Protein AF-A0A839S2I8-F1 (afdb_monomer)

Foldseek 3Di:
DVVLLVVLVVVLVVLLVPLQPPPDDDPVSVVSNVVSVVSSVVSVVVSVVVVVVVVVVVVVVVVVVVVVVVVVVVQVVQVVQQWHADPVRDIDHPDDPPPPPPPPDDDDDDDDDD

Mean predicted aligned error: 10.97 Å

Solvent-accessible surface area (backbone atoms only — not comparable to full-atom values): 6805 Å² total; per-residue (Å²): 108,73,65,61,43,50,52,35,52,51,51,26,54,52,47,66,71,60,38,73,55,87,91,65,69,60,72,66,40,53,54,50,31,53,54,40,51,56,50,33,51,50,34,50,50,56,37,50,53,52,52,52,52,52,51,53,52,51,55,50,53,51,52,53,50,52,52,54,52,51,51,53,52,51,46,53,55,30,49,76,70,40,27,46,69,46,99,89,68,50,77,47,78,70,60,80,86,74,78,78,78,77,79,88,70,81,83,81,78,79,84,84,84,134

Organism: NCBI:txid1470180

Sequence (114 aa):
MNREYNELINAGEDLGKIQSPDGWSGQAAQAAGSRCGELVEALGEWTGDIAAARTAFTATSDAIGGVKNGVTEAEEVAKANNFSIADDGSIADHGVQWTHRRTSGKPSLKSERG

Nearest PDB structures (foldseek):
  6s1k-assembly1_E  TM=4.923E-01  e=5.833E+00  Escherichia coli str. K-12 substr. MG1655star

pLDDT: mean 86.61, std 16.52, range [41.19, 98.38]

Secondary structure (DSSP, 8-state):
-HHHHHHHHHHHHHHHHHSS-TT--SHHHHHHHHHHHHHHHHHHHHHHHHHHHHHHHHHHHHHHHHHHHHHHHHHHHHHHTTEEE-TTS-EEE---------------------

Radius of gyration: 37.95 Å; Cα contacts (8 Å, |Δi|>4): 55; chains: 1; bounding box: 86×17×115 Å

Structure (mmCIF, N/CA/C/O backbone):
data_AF-A0A839S2I8-F1
#
_entry.id   AF-A0A839S2I8-F1
#
loop_
_atom_site.group_PDB
_atom_site.id
_atom_site.type_symbol
_atom_site.label_atom_id
_atom_site.label_alt_id
_atom_site.label_comp_id
_atom_site.label_asym_id
_atom_site.label_entity_id
_atom_site.label_seq_id
_atom_site.pdbx_PDB_ins_code
_atom_site.Cartn_x
_atom_site.Cartn_y
_atom_site.Cartn_z
_atom_site.occupancy
_atom_site.B_iso_or_equiv
_atom_site.auth_seq_id
_atom_site.auth_comp_id
_atom_site.auth_asym_id
_atom_site.auth_atom_id
_atom_site.pdbx_PDB_model_num
ATOM 1 N N . MET A 1 1 ? -4.529 6.296 1.563 1.00 76.31 1 MET A N 1
ATOM 2 C CA . MET A 1 1 ? -4.416 5.320 2.670 1.00 76.31 1 MET A CA 1
ATOM 3 C C . MET A 1 1 ? -4.104 5.950 4.021 1.00 76.31 1 MET A C 1
ATOM 5 O O . MET A 1 1 ? -4.640 5.454 4.995 1.00 76.31 1 MET A O 1
ATOM 9 N N . ASN A 1 2 ? -3.314 7.031 4.124 1.00 85.31 2 ASN A N 1
ATOM 10 C CA . ASN A 1 2 ? -3.022 7.630 5.442 1.00 85.31 2 ASN A CA 1
ATOM 11 C C . ASN A 1 2 ? -4.263 8.154 6.185 1.00 85.31 2 ASN A C 1
ATOM 13 O O . ASN A 1 2 ? -4.312 8.048 7.403 1.00 85.31 2 ASN A O 1
ATOM 17 N N . ARG A 1 3 ? -5.257 8.698 5.469 1.00 92.06 3 ARG A N 1
ATOM 18 C CA . ARG A 1 3 ? -6.512 9.144 6.085 1.00 92.06 3 ARG A CA 1
ATOM 19 C C . ARG A 1 3 ? -7.252 7.966 6.738 1.00 92.06 3 ARG A C 1
ATOM 21 O O . ARG A 1 3 ? -7.462 8.016 7.938 1.00 92.06 3 ARG A O 1
ATOM 28 N N . GLU A 1 4 ? -7.518 6.891 5.997 1.00 89.00 4 GLU A N 1
ATOM 29 C CA . GLU A 1 4 ? -8.325 5.773 6.516 1.00 89.00 4 GLU A CA 1
ATOM 30 C C . GLU A 1 4 ? -7.603 5.042 7.654 1.00 89.00 4 GLU A C 1
ATOM 32 O O . GLU A 1 4 ? -8.225 4.661 8.636 1.00 89.00 4 GLU A O 1
ATOM 37 N N . TYR A 1 5 ? -6.276 4.908 7.554 1.00 91.06 5 TYR A N 1
ATOM 38 C CA . TYR A 1 5 ? -5.440 4.396 8.642 1.00 91.06 5 TYR A CA 1
ATOM 39 C C . TYR A 1 5 ? -5.631 5.214 9.931 1.00 91.06 5 TYR A C 1
ATOM 41 O O . TYR A 1 5 ? -5.878 4.656 10.996 1.00 91.06 5 TYR A O 1
ATOM 49 N N . ASN A 1 6 ? -5.559 6.546 9.831 1.00 94.44 6 ASN A N 1
ATOM 50 C CA . ASN A 1 6 ? -5.732 7.432 10.983 1.00 94.44 6 ASN A CA 1
ATOM 51 C C . ASN A 1 6 ? -7.175 7.420 11.511 1.00 94.44 6 ASN A C 1
ATOM 53 O O . ASN A 1 6 ? -7.383 7.504 12.717 1.00 94.44 6 ASN A O 1
ATOM 57 N N . GLU A 1 7 ? -8.171 7.317 10.630 1.00 94.88 7 GLU A N 1
ATOM 58 C CA . GLU A 1 7 ? -9.583 7.236 11.017 1.00 94.88 7 GLU A CA 1
ATOM 59 C C . GLU A 1 7 ? -9.867 5.986 11.861 1.00 94.88 7 GLU A C 1
ATOM 61 O O . GLU A 1 7 ? -10.533 6.095 12.889 1.00 94.88 7 GLU A O 1
ATOM 66 N N . LEU A 1 8 ? -9.321 4.824 11.485 1.00 93.25 8 LEU A N 1
ATOM 67 C CA . LEU A 1 8 ? -9.505 3.582 12.242 1.00 93.25 8 LEU A CA 1
ATOM 68 C C . LEU A 1 8 ? -8.798 3.604 13.602 1.00 93.25 8 LEU A C 1
ATOM 70 O O . LEU A 1 8 ? -9.387 3.158 14.587 1.00 93.25 8 LEU A O 1
ATOM 74 N N . ILE A 1 9 ? -7.585 4.166 13.680 1.00 93.94 9 ILE A N 1
ATOM 75 C CA . ILE A 1 9 ? -6.889 4.366 14.963 1.00 93.94 9 ILE A CA 1
ATOM 76 C C . ILE A 1 9 ? -7.726 5.239 15.892 1.00 93.94 9 ILE A C 1
ATOM 78 O O . ILE A 1 9 ? -8.007 4.839 17.020 1.00 93.94 9 ILE A O 1
ATOM 82 N N . ASN A 1 10 ? -8.169 6.401 15.406 1.00 95.50 10 ASN A N 1
ATOM 83 C CA . ASN A 1 10 ? -8.948 7.331 16.218 1.00 95.50 10 ASN A CA 1
ATOM 84 C C . ASN A 1 10 ? -10.267 6.693 16.680 1.00 95.50 10 ASN A C 1
ATOM 86 O O 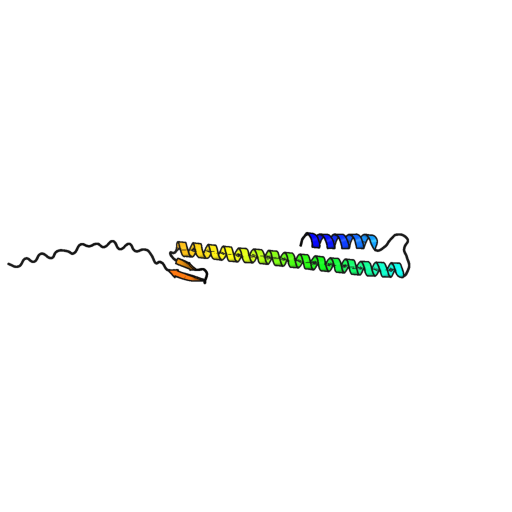. ASN A 1 10 ? -10.635 6.817 17.845 1.00 95.50 10 ASN A O 1
ATOM 90 N N . ALA A 1 11 ? -10.947 5.954 15.797 1.00 93.38 11 ALA A N 1
ATOM 91 C CA . ALA A 1 11 ? -12.169 5.235 16.146 1.00 93.38 11 ALA A CA 1
ATOM 92 C C . ALA A 1 11 ? -11.932 4.166 17.228 1.00 93.38 11 ALA A C 1
ATOM 94 O O . ALA A 1 11 ? -12.743 4.041 18.145 1.00 93.38 11 ALA A O 1
ATOM 95 N N . GLY A 1 12 ? -10.828 3.417 17.147 1.00 92.50 12 GLY A N 1
ATOM 96 C CA . GLY A 1 12 ? -10.459 2.418 18.151 1.00 92.50 12 GLY A CA 1
ATOM 97 C C . GLY A 1 12 ? -10.132 3.047 19.506 1.00 92.50 12 GLY A C 1
ATOM 98 O O . GLY A 1 12 ? -10.617 2.581 20.538 1.00 92.50 12 GLY A O 1
ATOM 99 N N . GLU A 1 13 ? -9.373 4.144 19.511 1.00 92.75 13 GLU A N 1
ATOM 100 C CA . GLU A 1 13 ? -9.077 4.900 20.730 1.00 92.75 13 GLU A CA 1
ATOM 101 C C . GLU A 1 13 ? -10.343 5.454 21.386 1.00 92.75 13 GLU A C 1
ATOM 103 O O . GLU A 1 13 ? -10.518 5.334 22.600 1.00 92.75 13 GLU A O 1
ATOM 108 N N . ASP A 1 14 ? -11.228 6.064 20.601 1.00 93.50 14 ASP A N 1
ATOM 109 C CA . ASP A 1 14 ? -12.459 6.654 21.117 1.00 93.50 14 ASP A CA 1
ATOM 110 C C . ASP A 1 14 ? -13.413 5.583 21.642 1.00 93.50 14 ASP A C 1
ATOM 112 O O . ASP A 1 14 ? -13.965 5.745 22.733 1.00 93.50 14 ASP A O 1
ATOM 116 N N . LEU A 1 15 ? -13.536 4.449 20.945 1.00 91.50 15 LEU A N 1
ATOM 117 C CA . LEU A 1 15 ? -14.331 3.319 21.417 1.00 91.50 15 LEU A CA 1
ATOM 118 C C . LEU A 1 15 ? -13.772 2.733 22.725 1.00 91.50 15 LEU A C 1
ATOM 120 O O . LEU A 1 15 ? -14.533 2.454 23.653 1.00 91.50 15 LEU A O 1
ATOM 124 N N . GLY A 1 16 ? -12.446 2.614 22.838 1.00 87.12 16 GLY A N 1
ATOM 125 C CA . GLY A 1 16 ? -11.778 2.156 24.057 1.00 87.12 16 GLY A CA 1
ATOM 126 C C . GLY A 1 16 ? -12.003 3.082 25.256 1.00 87.12 16 GLY A C 1
ATOM 127 O O . GLY A 1 16 ? -12.137 2.604 26.383 1.00 87.12 16 GLY A O 1
ATOM 128 N N . LYS A 1 17 ? -12.108 4.400 25.031 1.00 88.31 17 LYS A N 1
ATOM 129 C CA . LYS A 1 17 ? -12.398 5.387 26.091 1.00 88.31 17 LYS A CA 1
ATOM 130 C C . LYS A 1 17 ? -13.832 5.294 26.615 1.00 88.31 17 LYS A C 1
ATOM 132 O O . LYS A 1 17 ? -14.061 5.582 27.786 1.00 88.31 17 LYS A O 1
ATOM 137 N N . ILE A 1 18 ? -14.793 4.911 25.772 1.00 85.56 18 ILE A N 1
ATOM 138 C CA . ILE A 1 18 ? -16.226 4.908 26.120 1.00 85.56 18 ILE A CA 1
ATOM 139 C C . ILE A 1 18 ? -16.777 3.527 26.496 1.00 85.56 18 ILE A C 1
ATOM 141 O O . ILE A 1 18 ? -17.964 3.422 26.793 1.00 85.56 18 ILE A O 1
ATOM 145 N N . GLN A 1 19 ? -15.956 2.470 26.488 1.00 83.44 19 GLN A N 1
ATOM 146 C CA . GLN A 1 19 ? -16.426 1.093 26.703 1.00 83.44 19 GLN A CA 1
ATOM 147 C C . GLN A 1 19 ? -17.014 0.830 28.100 1.00 83.44 19 GLN A C 1
ATOM 149 O O . GLN A 1 19 ? -17.829 -0.077 28.252 1.00 83.44 19 GLN A O 1
ATOM 154 N N . SER A 1 20 ? -16.622 1.628 29.101 1.00 80.00 20 SER A N 1
ATOM 155 C CA . SER A 1 20 ? -17.072 1.495 30.492 1.00 80.00 20 SER A CA 1
ATOM 156 C C . SER A 1 20 ? -17.434 2.860 31.095 1.00 80.00 20 SER A C 1
ATOM 158 O O . SER A 1 20 ? -16.640 3.429 31.841 1.00 80.00 20 SER A O 1
ATOM 160 N N . PRO A 1 21 ? -18.617 3.408 30.771 1.00 81.88 21 PRO A N 1
ATOM 161 C CA . PRO A 1 21 ? -19.172 4.592 31.418 1.00 81.88 21 PRO A CA 1
ATOM 162 C C . PRO A 1 21 ? -19.242 4.447 32.944 1.00 81.88 21 PRO A C 1
ATOM 164 O O . PRO A 1 21 ? -19.716 3.430 33.461 1.00 81.88 21 PRO A O 1
ATOM 167 N N . ASP A 1 22 ? -18.835 5.494 33.663 1.00 86.75 22 ASP A N 1
ATOM 168 C CA . ASP A 1 22 ? -18.873 5.519 35.125 1.00 86.75 22 ASP A CA 1
ATOM 169 C C . ASP A 1 22 ? -20.280 5.242 35.672 1.00 86.75 22 ASP A C 1
ATOM 171 O O . ASP A 1 22 ? -21.284 5.800 35.224 1.00 86.75 22 ASP A O 1
ATOM 175 N N . GLY A 1 23 ? -20.349 4.370 36.680 1.00 88.56 23 GLY A N 1
ATOM 176 C CA . GLY A 1 23 ? -21.597 4.003 37.352 1.00 88.56 23 GLY A CA 1
ATOM 177 C C . GLY A 1 23 ? -22.461 2.978 36.609 1.00 88.56 23 GLY A C 1
ATOM 178 O O . GLY A 1 23 ? -23.451 2.512 37.179 1.00 88.56 23 GLY A O 1
ATOM 179 N N . TRP A 1 24 ? -22.099 2.563 35.389 1.00 92.00 24 TRP A N 1
ATOM 180 C CA . TRP A 1 24 ? -22.794 1.477 34.699 1.00 92.00 24 TRP A CA 1
ATOM 181 C C . TRP A 1 24 ? -22.224 0.110 35.101 1.00 92.00 24 TRP A C 1
ATOM 183 O O . TRP A 1 24 ? -21.021 -0.127 35.042 1.00 92.00 24 TRP A O 1
ATOM 193 N N . SER A 1 25 ? -23.090 -0.805 35.545 1.00 91.75 25 SER A N 1
ATOM 194 C CA . SER A 1 25 ? -22.685 -2.121 36.054 1.00 91.75 25 SER A CA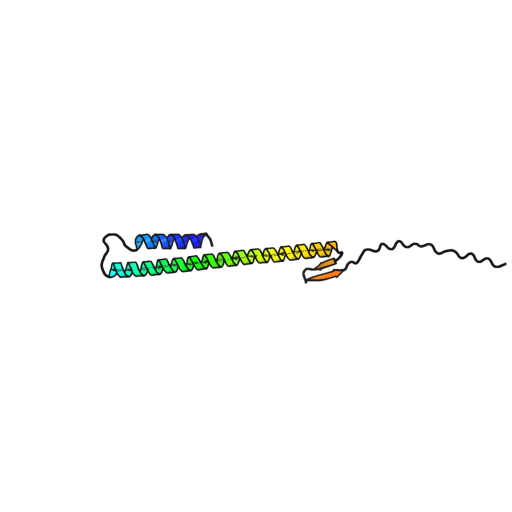 1
ATOM 195 C C . SER A 1 25 ? -23.717 -3.213 35.749 1.00 91.75 25 SER A C 1
AT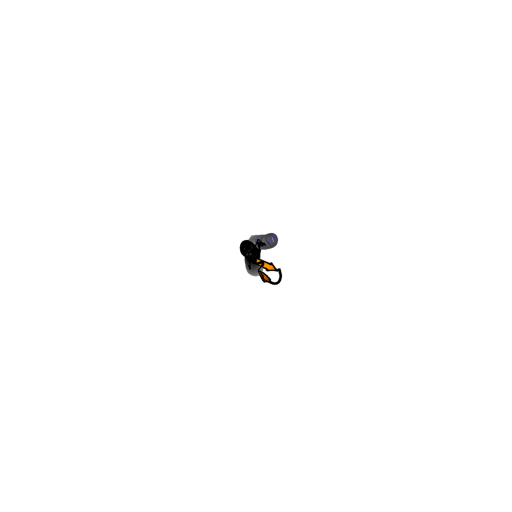OM 197 O O . SER A 1 25 ? -24.809 -2.948 35.240 1.00 91.75 25 SER A O 1
ATOM 199 N N . GLY A 1 26 ? -23.354 -4.463 36.049 1.00 94.75 26 GLY A N 1
ATOM 200 C CA . GLY A 1 26 ? -24.176 -5.648 35.802 1.00 94.75 26 GLY A CA 1
ATOM 201 C C . GLY A 1 26 ? -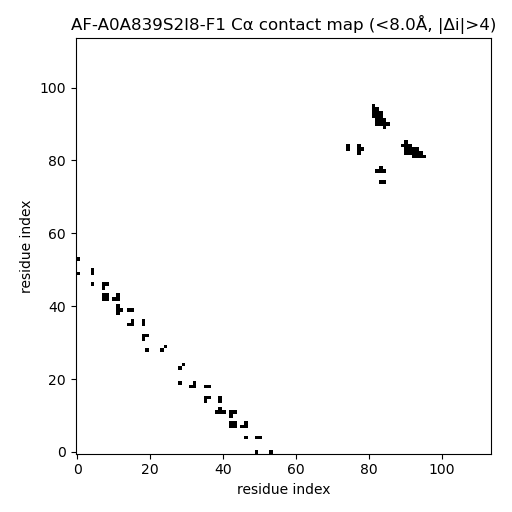23.858 -6.339 34.475 1.00 94.75 26 GLY A C 1
ATOM 202 O O . GLY A 1 26 ? -22.956 -5.943 33.739 1.00 94.75 26 GLY A O 1
ATOM 203 N N . GLN A 1 27 ? -24.610 -7.397 34.162 1.00 95.44 27 GLN A N 1
ATOM 204 C CA . GLN A 1 27 ? -24.349 -8.255 32.996 1.00 95.44 27 GLN A CA 1
ATOM 205 C C . GLN A 1 27 ? -24.384 -7.493 31.665 1.00 95.44 27 GLN A C 1
ATOM 207 O O . GLN A 1 27 ? -23.580 -7.770 30.781 1.00 95.44 27 GLN A O 1
ATOM 212 N N . ALA A 1 28 ? -25.277 -6.506 31.535 1.00 91.19 28 ALA A N 1
ATOM 213 C CA . ALA A 1 28 ? -25.361 -5.678 30.335 1.00 91.19 28 ALA A CA 1
ATOM 214 C C . ALA A 1 28 ? -24.092 -4.834 30.122 1.00 91.19 28 ALA A C 1
ATOM 216 O O . ALA A 1 28 ? -23.588 -4.774 29.004 1.00 91.19 28 ALA A O 1
ATOM 217 N N . ALA A 1 29 ? -23.550 -4.240 31.192 1.00 91.44 29 ALA A N 1
ATOM 218 C CA . ALA A 1 29 ? -22.307 -3.474 31.130 1.00 91.44 29 ALA A CA 1
ATOM 219 C C . ALA A 1 29 ? -21.120 -4.373 30.752 1.00 91.44 29 ALA A C 1
ATOM 221 O O . ALA A 1 29 ? -20.311 -4.014 29.903 1.00 91.44 29 ALA A O 1
ATOM 222 N N . GLN A 1 30 ? -21.055 -5.580 31.324 1.00 91.62 30 GLN A N 1
ATOM 223 C CA . GLN A 1 30 ? -20.002 -6.542 31.004 1.00 91.62 30 GLN A CA 1
ATOM 224 C C . GLN A 1 30 ? -20.067 -7.006 29.541 1.00 91.62 30 GLN A C 1
ATOM 226 O O . GLN A 1 30 ? -19.046 -7.017 28.862 1.00 91.62 30 GLN A O 1
ATOM 231 N N . ALA A 1 31 ? -21.263 -7.327 29.037 1.00 93.81 31 ALA A N 1
ATOM 232 C CA . ALA A 1 31 ? -21.456 -7.722 27.643 1.00 93.81 31 ALA A CA 1
ATOM 233 C C . ALA A 1 31 ? -21.094 -6.593 26.663 1.00 93.81 31 ALA A C 1
ATOM 235 O O . ALA A 1 31 ? -20.450 -6.844 25.646 1.00 93.81 31 ALA A O 1
ATOM 236 N N . ALA A 1 32 ? -21.471 -5.351 26.980 1.00 91.25 32 ALA A N 1
ATOM 237 C CA . ALA A 1 32 ? -21.102 -4.190 26.178 1.00 91.25 32 ALA A CA 1
ATOM 238 C C . ALA A 1 32 ? -19.585 -3.956 26.174 1.00 91.25 32 ALA A C 1
ATOM 240 O O . ALA A 1 32 ? -19.010 -3.787 25.104 1.00 91.25 32 ALA A O 1
ATOM 241 N N . GLY A 1 33 ? -18.932 -4.029 27.338 1.00 92.00 33 GLY A N 1
ATOM 242 C CA . GLY A 1 33 ? -17.477 -3.912 27.453 1.00 92.00 33 GLY A CA 1
ATOM 243 C C . GLY A 1 33 ? -16.739 -4.982 26.645 1.00 92.00 33 GLY A C 1
ATOM 244 O O . GLY A 1 33 ? -15.841 -4.655 25.875 1.00 92.00 33 GLY A O 1
ATOM 245 N N . SER A 1 34 ? -17.168 -6.246 26.736 1.00 93.19 34 SER A N 1
ATOM 246 C CA . SER A 1 34 ? -16.613 -7.329 25.913 1.00 93.19 34 SER A CA 1
ATOM 247 C C . SER A 1 34 ? -16.770 -7.050 24.420 1.00 93.19 34 SER A C 1
ATOM 249 O O . SER A 1 34 ? -15.800 -7.159 23.674 1.00 93.19 34 SER A O 1
ATOM 251 N N . ARG A 1 35 ? -17.959 -6.620 23.981 1.00 94.88 35 ARG A N 1
ATOM 252 C CA . ARG A 1 35 ? -18.193 -6.318 22.566 1.00 94.88 35 ARG A CA 1
ATOM 253 C C . ARG A 1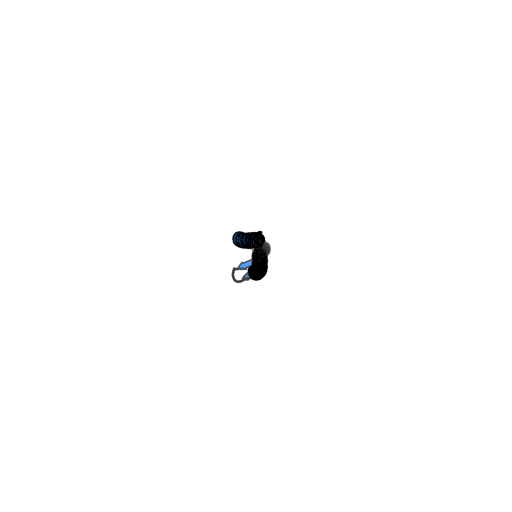 35 ? -17.382 -5.115 22.077 1.00 94.88 35 ARG A C 1
ATOM 255 O O . ARG A 1 35 ? -16.918 -5.125 20.941 1.00 94.88 35 ARG A O 1
ATOM 262 N N . CYS A 1 36 ? -17.201 -4.090 22.908 1.00 94.19 36 CYS A N 1
ATOM 263 C CA . CYS A 1 36 ? -16.322 -2.964 22.593 1.00 94.19 36 CYS A CA 1
ATOM 264 C C . CYS A 1 36 ? -14.870 -3.421 22.431 1.00 94.19 36 CYS A C 1
ATOM 266 O O . CYS A 1 36 ? -14.236 -3.029 21.457 1.00 94.19 36 CYS A O 1
ATOM 268 N N . GLY A 1 37 ? -14.374 -4.290 23.317 1.00 93.12 37 GLY A N 1
ATOM 269 C CA . GLY A 1 37 ? -13.039 -4.884 23.198 1.00 93.12 37 GLY A CA 1
ATOM 270 C C . GLY A 1 37 ? -12.835 -5.604 21.863 1.00 93.12 37 GLY A C 1
ATOM 271 O O . GLY A 1 37 ? -11.892 -5.294 21.142 1.00 93.12 37 GLY A O 1
ATOM 272 N N . GLU A 1 38 ? -13.777 -6.470 21.476 1.00 96.12 38 GLU A N 1
ATOM 273 C CA . GLU A 1 38 ? -13.743 -7.168 20.178 1.00 96.12 38 GLU A CA 1
ATOM 274 C C . GLU A 1 38 ? -13.699 -6.198 18.984 1.00 96.12 38 GLU A C 1
ATOM 276 O O . GLU A 1 38 ? -13.012 -6.440 17.993 1.00 96.12 38 GLU A O 1
ATOM 281 N N . LEU A 1 39 ? -14.443 -5.090 19.056 1.00 96.31 39 LEU A N 1
ATOM 282 C CA . LEU A 1 39 ? -14.456 -4.080 17.997 1.00 96.31 39 LEU A CA 1
ATOM 283 C C . LEU A 1 39 ? -13.143 -3.292 17.933 1.00 96.31 39 LEU A C 1
ATOM 285 O O . LEU A 1 39 ? -12.667 -3.012 16.836 1.00 96.31 39 LEU A O 1
ATOM 289 N N . VAL A 1 40 ? -12.549 -2.949 19.079 1.00 95.88 40 VAL A N 1
ATOM 290 C CA . VAL A 1 40 ? -11.236 -2.287 19.139 1.00 95.88 40 VAL A CA 1
ATOM 291 C C . VAL A 1 40 ? -10.154 -3.188 18.542 1.00 95.88 40 VAL A C 1
ATOM 293 O O . VAL A 1 40 ? -9.346 -2.717 17.742 1.00 95.88 40 VAL A O 1
ATOM 296 N N . GLU A 1 41 ? -10.167 -4.482 18.866 1.00 95.56 41 GLU A N 1
ATOM 297 C CA . GLU A 1 41 ? -9.245 -5.461 18.280 1.00 95.56 41 GLU A CA 1
ATOM 298 C C . GLU A 1 41 ? -9.410 -5.556 16.760 1.00 95.56 41 GLU A C 1
ATOM 300 O O . GLU A 1 41 ? -8.425 -5.442 16.029 1.00 95.56 41 GLU A O 1
ATOM 305 N N . ALA A 1 42 ? -10.651 -5.661 16.271 1.00 96.38 42 ALA A N 1
ATOM 306 C CA . ALA A 1 42 ? -10.928 -5.699 14.838 1.00 96.38 42 ALA A CA 1
ATOM 307 C C . ALA A 1 42 ? -10.432 -4.430 14.121 1.00 96.38 42 ALA A C 1
ATOM 309 O O . ALA A 1 42 ? -9.795 -4.519 13.075 1.00 96.38 42 ALA A O 1
ATOM 310 N N . LEU A 1 43 ? -10.672 -3.236 14.678 1.00 96.00 43 LEU A N 1
ATOM 311 C CA . LEU A 1 43 ? -10.156 -1.977 14.116 1.00 96.00 43 LEU A CA 1
ATOM 312 C C . LEU A 1 43 ? -8.619 -1.964 14.048 1.00 96.00 43 LEU A C 1
ATOM 314 O O . LEU A 1 43 ? -8.048 -1.454 13.078 1.00 96.00 43 LEU A O 1
ATOM 318 N N . GLY A 1 44 ? -7.952 -2.551 15.045 1.00 94.69 44 GLY A N 1
ATOM 319 C CA . GLY A 1 44 ? -6.504 -2.745 15.050 1.00 94.69 44 GLY A CA 1
ATOM 320 C C . GLY A 1 44 ? -6.021 -3.655 13.916 1.00 94.69 44 GLY A C 1
ATOM 321 O O . GLY A 1 44 ? -5.059 -3.310 13.230 1.00 94.69 44 GLY A O 1
ATOM 322 N N . GLU A 1 45 ? -6.714 -4.767 13.666 1.00 96.81 45 GLU A N 1
ATOM 323 C CA . GLU A 1 45 ? -6.413 -5.690 12.562 1.00 96.81 45 GLU A CA 1
ATOM 324 C C . GLU A 1 45 ? -6.513 -4.990 11.198 1.00 96.81 45 GLU A C 1
ATOM 326 O O . GLU A 1 45 ? -5.541 -4.970 10.440 1.00 96.81 45 GLU A O 1
ATOM 331 N N . TRP A 1 46 ? -7.624 -4.296 10.929 1.00 96.06 46 TRP A N 1
ATOM 332 C CA . TRP A 1 46 ? -7.805 -3.532 9.685 1.00 96.06 46 TRP A CA 1
ATOM 333 C C . TRP A 1 46 ? -6.728 -2.458 9.488 1.00 96.06 46 TRP A C 1
ATOM 335 O O . TRP A 1 46 ? -6.247 -2.230 8.376 1.00 96.06 46 TRP A O 1
ATOM 345 N N . THR A 1 47 ? -6.325 -1.795 10.571 1.00 96.19 47 THR A N 1
ATOM 346 C CA . THR A 1 47 ? -5.233 -0.813 10.550 1.00 96.19 47 THR A CA 1
ATOM 347 C C . THR A 1 47 ? -3.907 -1.474 10.152 1.00 96.19 47 THR A C 1
ATOM 349 O O . THR A 1 47 ? -3.154 -0.916 9.343 1.00 96.19 47 THR A O 1
ATOM 352 N N . GLY A 1 48 ? -3.641 -2.679 10.666 1.00 95.50 48 GLY A N 1
ATOM 353 C CA . GLY A 1 48 ? -2.494 -3.506 10.294 1.00 95.50 48 GLY A CA 1
ATOM 354 C C . GLY A 1 48 ? -2.490 -3.879 8.811 1.00 95.50 48 GLY A C 1
ATOM 355 O O . GLY A 1 48 ? -1.485 -3.668 8.127 1.00 95.50 48 GLY A O 1
ATOM 356 N N . ASP A 1 49 ? -3.624 -4.333 8.284 1.00 95.81 49 ASP A N 1
ATOM 357 C CA . ASP A 1 49 ? -3.770 -4.699 6.871 1.00 95.81 49 ASP A CA 1
ATOM 358 C C . ASP A 1 49 ? -3.541 -3.508 5.934 1.00 95.81 49 ASP A C 1
ATOM 360 O O . ASP A 1 49 ? -2.832 -3.609 4.928 1.00 95.81 49 ASP A O 1
ATOM 364 N N . ILE A 1 50 ? -4.076 -2.335 6.285 1.00 95.12 50 ILE A N 1
ATOM 365 C CA . ILE A 1 50 ? -3.838 -1.093 5.540 1.00 95.12 50 ILE A CA 1
ATOM 366 C C . ILE A 1 50 ? -2.347 -0.730 5.571 1.00 95.12 50 ILE A C 1
ATOM 368 O O . ILE A 1 50 ? -1.781 -0.343 4.544 1.00 95.12 50 ILE A O 1
ATOM 372 N N . ALA A 1 51 ? -1.669 -0.868 6.712 1.00 94.88 51 ALA A N 1
ATOM 373 C CA . ALA A 1 51 ? -0.231 -0.621 6.785 1.00 94.88 51 ALA A CA 1
ATOM 374 C C . ALA A 1 51 ? 0.565 -1.594 5.897 1.00 94.88 51 ALA A C 1
ATOM 376 O O . ALA A 1 51 ? 1.466 -1.165 5.166 1.00 94.88 51 ALA A O 1
ATOM 377 N N . ALA A 1 52 ? 0.205 -2.879 5.900 1.00 96.00 52 ALA A N 1
ATOM 378 C CA . ALA A 1 52 ? 0.829 -3.898 5.062 1.00 96.00 52 ALA A CA 1
ATOM 379 C C . ALA A 1 52 ? 0.637 -3.605 3.564 1.00 96.00 52 ALA A C 1
ATOM 381 O O . ALA A 1 52 ? 1.610 -3.584 2.805 1.00 96.00 52 ALA A O 1
ATOM 382 N N . ALA A 1 53 ? -0.588 -3.287 3.143 1.00 96.06 53 ALA A N 1
ATOM 383 C CA . ALA A 1 53 ? -0.887 -2.939 1.757 1.00 96.06 53 ALA A CA 1
ATOM 384 C C . ALA A 1 53 ? -0.139 -1.674 1.304 1.00 96.06 53 ALA A C 1
ATOM 386 O O . ALA A 1 53 ? 0.429 -1.646 0.211 1.00 96.06 53 ALA A O 1
ATOM 387 N N . ARG A 1 54 ? -0.045 -0.644 2.157 1.00 94.38 54 ARG A N 1
ATOM 388 C CA . ARG A 1 54 ? 0.756 0.553 1.859 1.00 94.38 54 ARG A CA 1
ATOM 389 C C . ARG A 1 54 ? 2.226 0.196 1.629 1.00 94.38 54 ARG A C 1
ATOM 391 O O . ARG A 1 54 ? 2.819 0.685 0.670 1.00 94.38 54 ARG A O 1
ATOM 398 N N . THR A 1 55 ? 2.805 -0.647 2.480 1.00 96.25 55 THR A N 1
ATOM 399 C CA . THR A 1 55 ? 4.191 -1.112 2.325 1.00 96.25 55 THR A CA 1
ATOM 400 C C . THR A 1 55 ? 4.386 -1.855 1.006 1.00 96.25 55 THR A C 1
ATOM 402 O O . THR A 1 55 ? 5.338 -1.570 0.280 1.00 96.25 55 THR A O 1
ATOM 405 N N . ALA A 1 56 ? 3.460 -2.747 0.649 1.00 97.06 56 ALA A N 1
ATOM 406 C CA . ALA A 1 56 ? 3.514 -3.485 -0.609 1.00 97.06 56 ALA A CA 1
ATOM 407 C C . ALA A 1 56 ? 3.463 -2.558 -1.837 1.00 97.06 56 ALA A C 1
ATOM 409 O O . ALA A 1 56 ? 4.228 -2.745 -2.787 1.00 97.06 56 ALA A O 1
ATOM 410 N N . PHE A 1 57 ? 2.617 -1.523 -1.815 1.00 96.44 57 PHE A N 1
ATOM 411 C CA . PHE A 1 57 ? 2.547 -0.550 -2.908 1.00 96.44 57 PHE A CA 1
ATOM 412 C C . PHE A 1 57 ? 3.819 0.287 -3.040 1.00 96.44 57 PHE A C 1
ATOM 414 O O . PHE A 1 57 ? 4.280 0.499 -4.161 1.00 96.44 57 PHE A O 1
ATOM 421 N N . THR A 1 58 ? 4.418 0.716 -1.927 1.00 96.75 58 THR A N 1
ATOM 422 C CA . THR A 1 58 ? 5.709 1.418 -1.954 1.00 96.75 58 THR A CA 1
ATOM 423 C C . THR A 1 58 ? 6.795 0.534 -2.562 1.00 96.75 58 THR A C 1
ATOM 425 O O . THR A 1 58 ? 7.433 0.941 -3.527 1.00 96.75 58 THR A O 1
ATOM 428 N N . ALA A 1 59 ? 6.931 -0.708 -2.089 1.00 97.94 59 ALA A N 1
ATOM 429 C CA . ALA A 1 59 ? 7.914 -1.650 -2.623 1.00 97.94 59 ALA A CA 1
ATOM 430 C C . ALA A 1 59 ? 7.709 -1.923 -4.125 1.00 97.94 59 ALA A C 1
ATOM 432 O O . ALA A 1 59 ? 8.670 -2.012 -4.888 1.00 97.94 59 ALA A O 1
ATOM 433 N N . THR A 1 60 ? 6.452 -2.004 -4.571 1.00 98.06 60 THR A N 1
ATOM 434 C CA . THR A 1 60 ? 6.115 -2.161 -5.994 1.00 98.06 60 THR A CA 1
ATOM 435 C C . THR A 1 60 ? 6.520 -0.931 -6.808 1.00 98.06 60 THR A C 1
ATOM 437 O O . THR A 1 60 ? 7.095 -1.066 -7.886 1.00 98.06 60 THR A O 1
ATOM 440 N N . SER A 1 61 ? 6.248 0.273 -6.296 1.00 97.56 61 SER A N 1
ATOM 441 C CA . SER A 1 61 ? 6.652 1.527 -6.939 1.00 97.56 61 SER A CA 1
ATOM 442 C C . SER A 1 61 ? 8.171 1.619 -7.086 1.00 97.56 61 SER A C 1
ATOM 444 O O . SER A 1 61 ? 8.662 1.974 -8.159 1.00 97.56 61 SER A O 1
ATOM 446 N N . ASP A 1 62 ? 8.912 1.254 -6.041 1.00 98.06 62 ASP A N 1
ATOM 447 C CA . ASP A 1 62 ? 10.375 1.253 -6.055 1.00 98.06 62 ASP A CA 1
ATOM 448 C C . ASP A 1 62 ? 10.920 0.246 -7.076 1.00 98.06 62 ASP A C 1
ATOM 450 O O . ASP A 1 62 ? 11.814 0.574 -7.856 1.00 98.06 62 ASP A O 1
ATOM 454 N N . ALA A 1 63 ? 10.330 -0.952 -7.148 1.00 98.38 63 ALA A N 1
ATOM 455 C CA . ALA A 1 63 ? 10.700 -1.962 -8.137 1.00 98.38 63 ALA A CA 1
ATOM 456 C C . ALA A 1 63 ? 10.464 -1.480 -9.580 1.00 98.38 63 ALA A C 1
ATOM 458 O O . ALA A 1 63 ? 11.335 -1.644 -10.435 1.00 98.38 63 ALA A O 1
ATOM 459 N N . ILE A 1 64 ? 9.324 -0.832 -9.853 1.00 98.19 64 ILE A N 1
ATOM 460 C CA . ILE A 1 64 ? 9.042 -0.221 -11.163 1.00 98.19 64 ILE A CA 1
ATOM 461 C C . ILE A 1 64 ? 10.084 0.854 -11.491 1.00 98.19 64 ILE A C 1
ATOM 463 O O . ILE A 1 64 ? 10.569 0.913 -12.622 1.00 98.19 64 ILE A O 1
ATOM 467 N N . GLY A 1 65 ? 10.438 1.695 -10.516 1.00 98.25 65 GLY A N 1
ATOM 468 C CA . GLY A 1 65 ? 11.501 2.689 -10.664 1.00 98.25 65 GLY A CA 1
ATOM 469 C C . GLY A 1 65 ? 12.843 2.048 -11.021 1.00 98.25 65 GLY A C 1
ATOM 470 O O . GLY A 1 65 ? 13.496 2.483 -11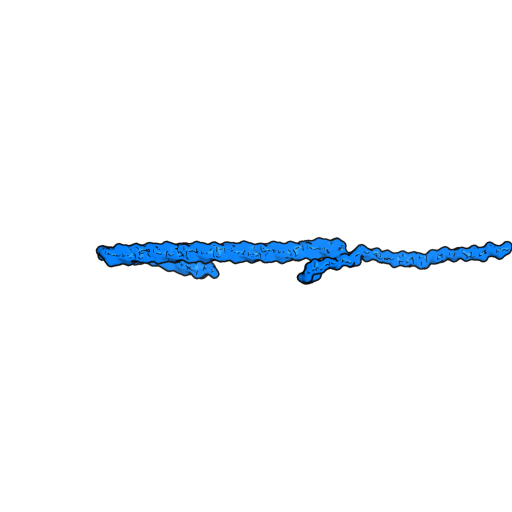.967 1.00 98.25 65 GLY A O 1
ATOM 471 N N . GLY A 1 66 ? 13.210 0.965 -10.333 1.00 98.12 66 GLY A N 1
ATOM 472 C CA . GLY A 1 66 ? 14.421 0.194 -10.612 1.00 98.12 66 GLY A CA 1
ATOM 473 C C . GLY A 1 66 ? 14.464 -0.366 -12.035 1.00 98.12 66 GLY A C 1
ATOM 474 O O . GLY A 1 66 ? 15.473 -0.211 -12.717 1.00 98.12 66 GLY A O 1
ATOM 475 N N . VAL A 1 67 ? 13.361 -0.947 -12.521 1.00 97.69 67 VAL A N 1
ATOM 476 C CA . VAL A 1 67 ? 13.274 -1.453 -13.904 1.00 97.69 67 VAL A CA 1
ATOM 477 C C . VAL A 1 67 ? 13.449 -0.323 -14.916 1.00 97.69 67 VAL A C 1
ATOM 479 O O . VAL A 1 67 ? 14.222 -0.470 -15.858 1.00 97.69 67 VAL A O 1
ATOM 482 N N . LYS A 1 68 ? 12.777 0.819 -14.719 1.00 97.56 68 LYS A N 1
ATOM 483 C CA . LYS A 1 68 ? 12.910 1.975 -15.619 1.00 97.56 68 LYS A CA 1
ATOM 484 C C . LYS A 1 68 ? 14.344 2.486 -15.683 1.00 97.56 68 LYS A C 1
ATOM 486 O O . LYS A 1 68 ? 14.847 2.725 -16.773 1.00 97.56 68 LYS A O 1
ATOM 491 N N . ASN A 1 69 ? 14.998 2.619 -14.531 1.00 98.06 69 ASN A N 1
ATOM 492 C CA . ASN A 1 69 ? 16.391 3.051 -14.479 1.00 98.06 69 ASN A CA 1
ATOM 493 C C . ASN A 1 69 ? 17.307 2.050 -15.192 1.00 98.06 69 ASN A C 1
ATOM 495 O O . ASN A 1 69 ? 18.135 2.462 -15.994 1.00 98.06 69 ASN A O 1
ATOM 499 N N . GLY A 1 70 ? 17.102 0.747 -14.978 1.00 97.25 70 GLY A N 1
ATOM 500 C CA . GLY A 1 70 ? 17.872 -0.293 -15.660 1.00 97.25 70 GLY A CA 1
ATOM 501 C C . GLY A 1 70 ? 17.705 -0.280 -17.184 1.00 97.25 70 GLY A C 1
ATOM 502 O O . GLY A 1 70 ? 18.681 -0.486 -17.900 1.00 97.25 70 GLY A O 1
ATOM 503 N N . VAL A 1 71 ? 16.499 0.002 -17.692 1.00 96.38 71 VAL A N 1
ATOM 504 C CA . VAL A 1 71 ? 16.264 0.182 -19.137 1.00 96.38 71 VAL A CA 1
ATOM 505 C C . VAL A 1 71 ? 17.047 1.385 -19.662 1.00 96.38 71 VAL A C 1
ATOM 507 O O . VAL A 1 71 ? 17.798 1.234 -20.622 1.00 96.38 71 VAL A O 1
ATOM 510 N N . THR A 1 72 ? 16.950 2.540 -18.999 1.00 97.12 72 THR A N 1
ATOM 511 C CA . THR A 1 72 ? 17.709 3.742 -19.380 1.00 97.12 72 THR A CA 1
ATOM 512 C C . THR A 1 72 ? 19.216 3.478 -19.395 1.00 97.12 72 THR A C 1
ATOM 514 O O . THR A 1 72 ? 19.893 3.812 -20.364 1.00 97.12 72 THR A O 1
ATOM 517 N N . GLU A 1 73 ? 19.756 2.833 -18.357 1.00 97.56 73 GLU A N 1
ATOM 518 C CA . GLU A 1 73 ? 21.180 2.485 -18.286 1.00 97.56 73 GLU A CA 1
ATOM 519 C C . GLU A 1 73 ? 21.595 1.545 -19.430 1.00 97.56 73 GLU A C 1
ATOM 521 O O . GLU A 1 73 ? 22.645 1.736 -20.049 1.00 97.56 73 GLU A O 1
ATOM 526 N N . ALA A 1 74 ? 20.767 0.550 -19.760 1.00 96.81 74 ALA A N 1
ATOM 527 C CA . ALA A 1 74 ? 21.029 -0.360 -20.871 1.00 96.81 74 ALA A CA 1
ATOM 528 C C . ALA A 1 74 ? 21.042 0.368 -22.227 1.00 96.81 74 ALA A C 1
ATOM 530 O O . ALA A 1 74 ? 21.925 0.116 -23.051 1.00 96.81 74 ALA A O 1
ATOM 531 N N . GLU A 1 75 ? 20.106 1.291 -22.452 1.00 96.50 75 GLU A N 1
ATOM 532 C CA . GLU A 1 75 ? 20.056 2.130 -23.655 1.00 96.50 75 GLU A CA 1
ATOM 533 C C . GLU A 1 75 ? 21.288 3.037 -23.771 1.00 96.50 75 GLU A C 1
ATOM 535 O O . GLU A 1 75 ? 21.875 3.160 -24.851 1.00 96.50 75 GLU A O 1
ATOM 540 N N . GLU A 1 76 ? 21.724 3.639 -22.662 1.00 96.56 76 GLU A N 1
ATOM 541 C CA . GLU A 1 76 ? 22.928 4.471 -22.613 1.00 96.56 76 GLU A CA 1
ATOM 542 C C . GLU A 1 76 ? 24.191 3.664 -22.941 1.00 96.56 76 GLU A C 1
ATOM 544 O O . GLU A 1 76 ? 25.006 4.098 -23.764 1.00 96.56 76 GLU A O 1
ATOM 549 N N . VAL A 1 77 ? 24.334 2.463 -22.368 1.00 97.25 77 VAL A N 1
ATOM 550 C CA . VAL A 1 77 ? 25.449 1.550 -22.665 1.00 97.25 77 VAL A CA 1
ATOM 551 C C . VAL A 1 77 ? 25.417 1.094 -24.123 1.00 97.25 77 VAL A C 1
ATOM 553 O O . VAL A 1 77 ? 26.461 1.094 -24.782 1.00 97.25 77 VAL A O 1
ATOM 556 N N . ALA A 1 78 ? 24.248 0.736 -24.658 1.00 95.62 78 ALA A N 1
ATOM 557 C CA . ALA A 1 78 ? 24.101 0.345 -26.057 1.00 95.62 78 ALA A CA 1
ATOM 558 C C . ALA A 1 78 ? 24.551 1.479 -26.988 1.00 95.62 78 ALA A C 1
ATOM 560 O O . ALA A 1 78 ? 25.428 1.283 -27.835 1.00 95.62 78 ALA A O 1
ATOM 561 N N . LYS A 1 79 ? 24.039 2.693 -26.757 1.00 94.56 79 LYS A N 1
ATOM 562 C CA . LYS A 1 79 ? 24.384 3.884 -27.538 1.00 94.56 79 LYS A CA 1
ATOM 563 C C . LYS A 1 79 ? 25.879 4.191 -27.490 1.00 94.56 79 LYS A C 1
ATOM 565 O O . LYS A 1 79 ? 26.468 4.504 -28.524 1.00 94.56 79 LYS A O 1
ATOM 570 N N . ALA A 1 80 ? 26.506 4.068 -26.319 1.00 95.56 80 ALA A N 1
ATOM 571 C CA . ALA A 1 80 ? 27.948 4.261 -26.158 1.00 95.56 80 ALA A CA 1
ATOM 572 C C . ALA A 1 80 ? 28.791 3.269 -26.985 1.00 95.56 80 ALA A C 1
ATOM 574 O O . ALA A 1 80 ? 29.945 3.559 -27.297 1.00 95.56 80 ALA A O 1
ATOM 575 N N . ASN A 1 81 ? 28.215 2.128 -27.373 1.00 94.31 81 ASN A N 1
ATOM 576 C CA . ASN A 1 81 ? 28.880 1.063 -28.120 1.00 94.31 81 ASN A CA 1
ATOM 577 C C . ASN A 1 81 ? 28.386 0.919 -29.575 1.00 94.31 81 ASN A C 1
ATOM 579 O O . ASN A 1 81 ? 28.693 -0.080 -30.215 1.00 94.31 81 ASN A O 1
ATOM 583 N N . ASN A 1 82 ? 27.688 1.919 -30.130 1.00 94.56 82 ASN A N 1
ATOM 584 C CA . ASN A 1 82 ? 27.087 1.895 -31.480 1.00 94.56 82 ASN A CA 1
ATOM 585 C C . ASN A 1 82 ? 25.982 0.844 -31.669 1.00 94.56 82 ASN A C 1
ATOM 587 O O . ASN A 1 82 ? 25.697 0.434 -32.793 1.00 94.56 82 ASN A O 1
ATOM 591 N N . PHE A 1 83 ? 25.319 0.458 -30.584 1.00 96.12 83 PHE A N 1
ATOM 592 C CA . PHE A 1 83 ? 24.089 -0.320 -30.628 1.00 96.12 83 PHE A CA 1
ATOM 593 C C . PHE A 1 83 ? 22.877 0.577 -30.352 1.00 96.12 83 PHE A C 1
ATOM 595 O O . PHE A 1 83 ? 22.991 1.645 -29.747 1.00 96.12 83 PHE A O 1
ATOM 602 N N . SER A 1 84 ? 21.695 0.131 -30.765 1.00 95.75 84 SER A N 1
ATOM 603 C CA . SER A 1 84 ? 20.414 0.671 -30.300 1.00 95.75 84 SER A CA 1
ATOM 604 C C . SER A 1 84 ? 19.494 -0.459 -29.863 1.00 95.75 84 SER A C 1
ATOM 606 O O . SER A 1 84 ? 19.496 -1.522 -30.485 1.00 95.75 84 SER A O 1
ATOM 608 N N . ILE A 1 85 ? 18.689 -0.200 -28.836 1.00 95.94 85 ILE A N 1
ATOM 609 C CA . ILE A 1 85 ? 17.636 -1.094 -28.353 1.00 95.94 85 ILE A CA 1
ATOM 610 C C . ILE A 1 85 ? 16.297 -0.458 -28.742 1.00 95.94 85 ILE A C 1
ATOM 612 O O . ILE A 1 85 ? 16.115 0.739 -28.527 1.00 95.94 8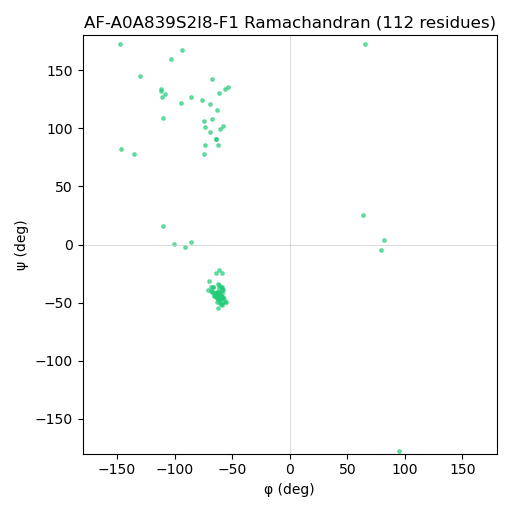5 ILE A O 1
ATOM 616 N N . ALA A 1 86 ? 15.401 -1.218 -29.369 1.00 93.81 86 ALA A N 1
ATOM 617 C CA . ALA A 1 86 ? 14.046 -0.766 -29.686 1.00 93.81 86 ALA A CA 1
ATOM 618 C C . ALA A 1 86 ? 13.046 -1.164 -28.586 1.00 93.81 86 ALA A C 1
ATOM 620 O O . ALA A 1 86 ? 13.342 -2.018 -27.751 1.00 93.81 86 ALA A O 1
ATOM 621 N N . ASP A 1 87 ? 11.838 -0.593 -28.622 1.00 91.31 87 ASP A N 1
ATOM 622 C CA . ASP A 1 87 ? 10.784 -0.820 -27.616 1.00 91.31 87 ASP A CA 1
ATOM 623 C C . ASP A 1 87 ? 10.352 -2.294 -27.481 1.00 91.31 87 ASP A C 1
ATOM 625 O O . ASP A 1 87 ? 9.847 -2.708 -26.438 1.00 91.31 87 ASP A O 1
ATOM 629 N N . ASP A 1 88 ? 10.541 -3.100 -28.530 1.00 93.19 88 ASP A N 1
ATOM 630 C CA . ASP A 1 88 ? 10.275 -4.544 -28.530 1.00 93.19 88 ASP A CA 1
ATOM 631 C C . ASP A 1 88 ? 11.452 -5.385 -27.996 1.00 93.19 88 ASP A C 1
ATOM 633 O O . ASP A 1 88 ? 11.384 -6.615 -27.969 1.00 93.19 88 ASP A O 1
ATOM 637 N N . GLY A 1 89 ? 12.530 -4.725 -27.567 1.00 91.88 89 GLY A N 1
ATOM 638 C CA . GLY A 1 89 ? 13.760 -5.337 -27.080 1.00 91.88 89 GLY A CA 1
ATOM 639 C C . GLY A 1 89 ? 14.725 -5.785 -28.180 1.00 91.88 89 GLY A C 1
ATOM 640 O O . GLY A 1 89 ? 15.757 -6.381 -27.866 1.00 91.88 89 GLY A O 1
ATOM 641 N N . SER A 1 90 ? 14.432 -5.528 -29.460 1.00 95.69 90 SER A N 1
ATOM 642 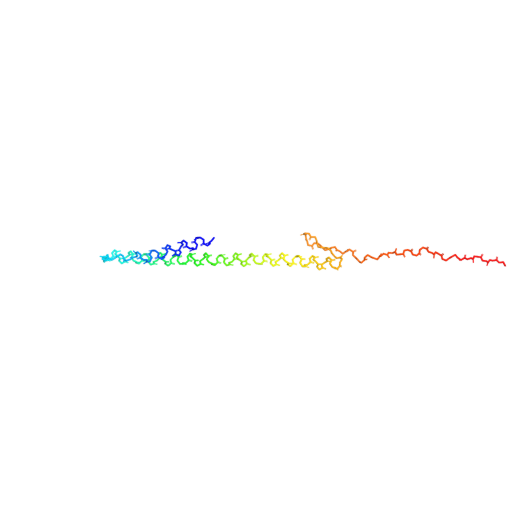C CA . SER A 1 90 ? 15.361 -5.846 -30.547 1.00 95.69 90 SER A CA 1
ATOM 643 C C . SER A 1 90 ? 16.619 -4.974 -30.484 1.00 95.69 90 SER A C 1
ATOM 645 O O . SER A 1 90 ? 16.573 -3.793 -30.136 1.00 95.69 90 SER A O 1
ATOM 647 N N . ILE A 1 91 ? 17.768 -5.574 -30.812 1.00 95.94 91 ILE A N 1
ATOM 648 C CA . ILE A 1 91 ? 19.081 -4.920 -30.773 1.00 95.94 91 ILE A CA 1
ATOM 649 C C . ILE A 1 91 ? 19.584 -4.754 -32.206 1.00 95.94 91 ILE A C 1
ATOM 651 O O . ILE A 1 91 ? 19.675 -5.733 -32.948 1.00 95.94 91 ILE A O 1
ATOM 655 N N . ALA A 1 92 ? 19.950 -3.529 -32.580 1.00 95.19 92 ALA A N 1
ATOM 656 C CA . ALA A 1 92 ? 20.618 -3.233 -33.844 1.00 95.19 92 ALA A CA 1
ATOM 657 C C . ALA A 1 92 ? 22.064 -2.788 -33.598 1.00 95.19 92 ALA A C 1
ATOM 659 O O . ALA A 1 92 ? 22.310 -1.931 -32.751 1.00 95.19 92 ALA A O 1
ATOM 660 N N . ASP A 1 93 ? 23.000 -3.364 -34.351 1.00 94.06 93 ASP A N 1
ATOM 661 C CA . ASP A 1 93 ? 24.403 -2.944 -34.419 1.00 94.06 93 ASP A CA 1
ATOM 662 C C . ASP A 1 93 ? 24.581 -1.995 -35.607 1.00 94.06 93 ASP A C 1
ATOM 664 O O . ASP A 1 93 ? 24.300 -2.363 -36.752 1.00 94.06 93 ASP A O 1
ATOM 668 N N . HIS A 1 94 ? 25.046 -0.776 -35.347 1.00 90.00 94 HIS A N 1
ATOM 669 C CA . HIS A 1 94 ? 25.312 0.219 -36.391 1.00 90.00 94 HIS A CA 1
ATOM 670 C C . HIS A 1 94 ? 26.753 0.153 -36.917 1.00 90.00 94 HIS A C 1
ATOM 672 O O . HIS A 1 94 ? 27.105 0.868 -37.858 1.00 90.00 94 HIS A O 1
ATOM 678 N N . GLY A 1 95 ? 27.577 -0.730 -36.349 1.00 79.38 95 GLY A N 1
ATOM 679 C CA . GLY A 1 95 ? 28.982 -0.912 -36.668 1.00 79.38 95 GLY A CA 1
ATOM 680 C C . GLY A 1 95 ? 29.843 0.301 -36.312 1.00 79.38 95 GLY A C 1
ATOM 681 O O . GLY A 1 95 ? 29.374 1.388 -35.973 1.00 79.38 95 GLY A O 1
ATOM 682 N N . VAL A 1 96 ? 31.161 0.144 -36.430 1.00 67.50 96 VAL A N 1
ATOM 683 C CA . VAL A 1 96 ? 32.069 1.297 -36.440 1.00 67.50 96 VAL A CA 1
ATOM 684 C C . VAL A 1 96 ? 31.966 1.936 -37.820 1.00 67.50 96 VAL A C 1
ATOM 686 O O . VAL A 1 96 ? 32.196 1.261 -38.825 1.00 67.50 96 VAL A O 1
ATOM 689 N N . GLN A 1 97 ? 31.656 3.230 -37.893 1.00 56.03 97 GLN A N 1
ATOM 690 C CA . GLN A 1 97 ? 31.722 3.993 -39.141 1.00 56.03 97 GLN A CA 1
ATOM 691 C C . GLN A 1 97 ? 33.165 4.028 -39.677 1.00 56.03 97 GLN A C 1
ATOM 693 O O . GLN A 1 97 ? 33.935 4.958 -39.438 1.00 56.03 97 GLN A O 1
ATOM 698 N N . TRP A 1 98 ? 33.560 3.001 -40.429 1.00 50.62 98 TRP A N 1
ATOM 699 C CA . TRP A 1 98 ? 34.785 3.029 -41.212 1.00 50.62 98 TRP A CA 1
ATOM 700 C C . TRP A 1 98 ? 34.573 4.019 -42.347 1.00 50.62 98 TRP A C 1
ATOM 702 O O . TRP A 1 98 ? 34.004 3.698 -43.390 1.00 50.62 98 TRP A O 1
ATOM 712 N N . THR A 1 99 ? 35.033 5.253 -42.153 1.00 59.12 99 THR A N 1
ATOM 713 C CA . THR A 1 99 ? 35.160 6.192 -43.263 1.00 59.12 99 THR A CA 1
ATOM 714 C C . THR A 1 99 ? 36.136 5.585 -44.273 1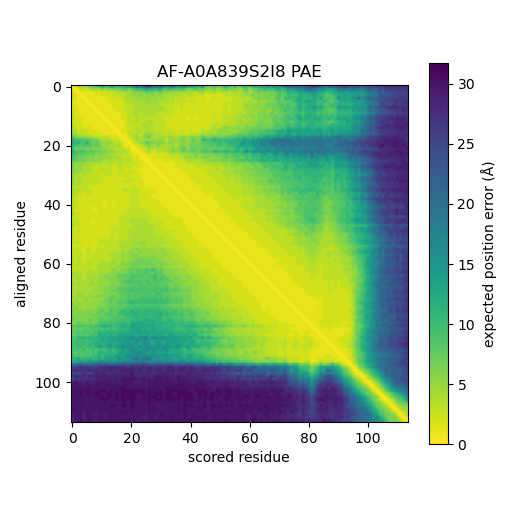.00 59.12 99 THR A C 1
ATOM 716 O O . THR A 1 99 ? 37.355 5.618 -44.110 1.00 59.12 99 THR A O 1
ATOM 719 N N . HIS A 1 100 ? 35.609 4.973 -45.336 1.00 50.34 100 HIS A N 1
ATOM 720 C CA . HIS A 1 100 ? 36.405 4.585 -46.491 1.00 50.34 100 HIS A CA 1
ATOM 721 C C . HIS A 1 100 ? 36.945 5.862 -47.141 1.00 50.34 100 HIS A C 1
ATOM 723 O O . HIS A 1 100 ? 36.328 6.446 -48.035 1.00 50.34 100 HIS A O 1
ATOM 729 N N . ARG A 1 101 ? 38.137 6.299 -46.721 1.00 54.34 101 ARG A N 1
ATOM 730 C CA . ARG A 1 101 ? 38.976 7.170 -47.541 1.00 54.34 101 ARG A CA 1
ATOM 731 C C . ARG A 1 101 ? 39.357 6.356 -48.775 1.00 54.34 101 ARG A C 1
ATOM 733 O O . ARG A 1 101 ? 40.350 5.635 -48.763 1.00 54.34 101 ARG A O 1
ATOM 740 N N . ARG A 1 102 ? 38.546 6.438 -49.835 1.00 52.75 102 ARG A N 1
ATOM 741 C CA . ARG A 1 102 ? 38.905 5.911 -51.154 1.00 52.75 102 ARG A CA 1
ATOM 742 C C . ARG A 1 102 ? 40.192 6.604 -51.594 1.00 52.75 102 ARG A C 1
ATOM 744 O O . ARG A 1 102 ? 40.159 7.745 -52.043 1.00 52.75 102 ARG A O 1
ATOM 751 N N . THR A 1 103 ? 41.328 5.928 -51.485 1.00 55.03 103 THR A N 1
ATOM 752 C CA . THR A 1 103 ? 42.540 6.303 -52.211 1.00 55.03 103 THR A CA 1
ATOM 753 C C . THR A 1 103 ? 42.350 5.895 -53.670 1.00 55.03 103 THR A C 1
ATOM 755 O O . THR A 1 103 ? 42.837 4.872 -54.141 1.00 55.03 103 THR A O 1
ATOM 758 N N . SER A 1 104 ? 41.580 6.686 -54.420 1.00 49.91 104 SER A N 1
ATOM 759 C CA . SER A 1 104 ? 41.544 6.573 -55.876 1.00 49.91 104 SER A CA 1
ATOM 760 C C . SER A 1 104 ? 42.840 7.147 -56.449 1.00 49.91 104 SER A C 1
ATOM 762 O O . SER A 1 104 ? 42.912 8.319 -56.805 1.00 49.91 104 SER A O 1
ATOM 764 N N . GLY A 1 105 ? 43.869 6.310 -56.521 1.00 47.12 105 GLY A N 1
ATOM 765 C CA . GLY A 1 105 ? 45.112 6.589 -57.229 1.00 47.12 105 GLY A CA 1
ATOM 766 C C . GLY A 1 105 ? 45.659 5.292 -57.806 1.00 47.12 105 GLY A C 1
ATOM 767 O O . GLY A 1 105 ? 46.494 4.644 -57.186 1.00 47.12 105 GLY A O 1
ATOM 768 N N . LYS A 1 106 ? 45.153 4.874 -58.974 1.00 49.69 106 LYS A N 1
ATOM 769 C CA . LYS A 1 106 ? 45.753 3.772 -59.740 1.00 49.69 106 LYS A CA 1
ATOM 770 C C . LYS A 1 106 ? 47.187 4.174 -60.127 1.00 49.69 106 LYS A C 1
ATOM 772 O O . LYS A 1 106 ? 47.342 5.257 -60.696 1.00 49.69 106 LYS A O 1
ATOM 777 N N . PRO A 1 107 ? 48.220 3.344 -59.898 1.00 45.53 107 PRO A N 1
ATOM 778 C CA . PRO A 1 107 ? 49.524 3.598 -60.485 1.00 45.53 107 PRO A CA 1
ATOM 779 C C . PRO A 1 107 ? 49.437 3.374 -61.998 1.00 45.53 107 PRO A C 1
ATOM 781 O O . PRO A 1 107 ? 49.056 2.301 -62.468 1.00 45.53 107 PRO A O 1
ATOM 784 N N . SER A 1 108 ? 49.750 4.422 -62.759 1.00 51.31 108 SER A N 1
ATOM 785 C CA . SER A 1 108 ? 49.915 4.361 -64.209 1.00 51.31 108 SER A CA 1
ATOM 786 C C . SER A 1 108 ? 51.155 3.525 -64.529 1.00 51.31 108 SER A C 1
ATOM 788 O O . SER A 1 108 ? 52.281 3.961 -64.292 1.00 51.31 108 SER A O 1
ATOM 790 N N . LEU A 1 109 ? 50.954 2.310 -65.042 1.00 46.97 109 LEU A N 1
ATOM 791 C CA . LEU A 1 109 ? 52.015 1.530 -65.672 1.00 46.97 109 LEU A CA 1
ATOM 792 C C . LEU A 1 109 ? 52.306 2.169 -67.033 1.00 46.97 109 LEU A C 1
ATOM 794 O O . LEU A 1 109 ? 51.554 1.984 -67.992 1.00 46.97 109 LEU A O 1
ATOM 798 N N . LYS A 1 110 ? 53.390 2.948 -67.113 1.00 47.62 110 LYS A N 1
ATOM 799 C CA . LYS A 1 110 ? 53.950 3.368 -68.398 1.00 47.62 110 LYS A CA 1
ATOM 800 C C . LYS A 1 110 ? 54.423 2.122 -69.148 1.00 47.62 110 LYS A C 1
ATOM 802 O O . LYS A 1 110 ? 55.328 1.422 -68.707 1.00 47.62 110 LYS A O 1
ATOM 807 N N . SER A 1 111 ? 53.778 1.860 -70.278 1.00 55.34 111 SER A N 1
ATOM 808 C CA . SER A 1 111 ? 54.266 0.972 -71.326 1.00 55.34 111 SER A CA 1
ATOM 809 C C . SER A 1 111 ? 55.391 1.691 -72.069 1.00 55.34 111 SER A C 1
ATOM 811 O O . SER A 1 111 ? 55.106 2.570 -72.879 1.00 55.34 111 SER A O 1
ATOM 813 N N . GLU A 1 112 ? 56.638 1.290 -71.848 1.00 43.06 112 GLU A N 1
ATOM 814 C CA . GLU A 1 112 ? 57.723 1.533 -72.801 1.00 43.06 112 GLU A CA 1
ATOM 815 C C . GLU A 1 112 ? 58.121 0.185 -73.415 1.00 43.06 112 GLU A C 1
ATOM 817 O O . GLU A 1 112 ? 58.638 -0.710 -72.749 1.00 43.06 112 GLU A O 1
ATOM 822 N N . ARG A 1 113 ? 57.770 0.022 -74.696 1.00 48.09 113 ARG A N 1
ATOM 823 C CA . ARG A 1 113 ? 58.329 -0.966 -75.621 1.00 48.09 113 ARG A CA 1
ATOM 824 C C . ARG A 1 113 ? 59.124 -0.181 -76.659 1.00 48.09 113 ARG A C 1
ATOM 826 O O . ARG A 1 113 ? 58.565 0.767 -77.210 1.00 48.09 113 ARG A O 1
ATOM 833 N N . GLY A 1 114 ? 60.340 -0.634 -76.962 1.00 41.19 114 GLY A N 1
ATOM 834 C CA . GLY A 1 114 ? 61.162 -0.154 -78.075 1.00 41.19 114 GLY A CA 1
ATOM 835 C C . GLY A 1 114 ? 62.598 0.070 -77.664 1.00 41.19 114 GLY A C 1
ATOM 836 O O . GLY A 1 114 ? 62.902 1.229 -77.324 1.00 41.19 114 GLY A O 1
#